Protein AF-A0A8T6STV2-F1 (afdb_monomer_lite)

Sequence (66 aa):
KYLGAVPSIRVVDGVIRPGTSITFGAVDARYDVTEVGYMRLGRVSQPELGPGEVGYLVAAIKEVAH

pLDDT: mean 90.6, std 11.14, range [49.28, 98.44]

Structure (mmCIF, N/CA/C/O backbone):
data_AF-A0A8T6STV2-F1
#
_entry.id   AF-A0A8T6STV2-F1
#
loop_
_atom_site.group_PDB
_atom_site.id
_atom_site.type_symbol
_atom_site.label_atom_id
_atom_site.label_alt_id
_atom_site.label_comp_id
_atom_site.label_asym_id
_atom_site.label_entity_id
_atom_site.label_seq_id
_atom_site.pdbx_PDB_ins_code
_atom_site.Cartn_x
_atom_site.Cartn_y
_atom_site.Cartn_z
_atom_site.occupancy
_atom_site.B_iso_or_equiv
_atom_site.auth_seq_id
_atom_site.auth_comp_id
_atom_site.auth_asym_id
_atom_site.auth_atom_id
_atom_site.pdbx_PDB_model_num
ATOM 1 N N . LYS A 1 1 ? 8.704 3.056 15.572 1.00 52.31 1 LYS A N 1
ATOM 2 C CA . LYS A 1 1 ? 8.970 2.001 14.562 1.00 52.31 1 LYS A CA 1
ATOM 3 C C . LYS A 1 1 ? 8.837 2.637 13.186 1.00 52.31 1 LYS A C 1
ATOM 5 O O . LYS A 1 1 ? 7.780 3.188 12.916 1.00 52.31 1 LYS A O 1
ATOM 10 N N . TYR A 1 2 ? 9.894 2.629 12.377 1.00 73.56 2 TYR A N 1
ATOM 11 C CA . TYR A 1 2 ? 9.831 3.101 10.992 1.00 73.56 2 TYR A CA 1
ATOM 12 C C . TYR A 1 2 ? 9.058 2.081 10.150 1.00 73.56 2 TYR A C 1
ATOM 14 O O . TYR A 1 2 ? 9.301 0.884 10.277 1.00 73.56 2 TYR A O 1
ATOM 22 N N . LEU A 1 3 ? 8.108 2.550 9.342 1.00 74.06 3 LEU A N 1
ATOM 23 C CA . LEU A 1 3 ? 7.268 1.702 8.483 1.00 74.06 3 LEU A CA 1
ATOM 24 C C . LEU A 1 3 ? 7.889 1.454 7.100 1.00 74.06 3 LEU A C 1
ATOM 26 O O . LEU A 1 3 ? 7.326 0.707 6.306 1.00 74.06 3 LEU A O 1
ATOM 30 N N . GLY A 1 4 ? 9.049 2.061 6.832 1.00 84.12 4 GLY A N 1
ATOM 31 C CA . GLY A 1 4 ? 9.582 2.169 5.481 1.00 84.12 4 GLY A CA 1
ATOM 32 C C . GLY A 1 4 ? 8.779 3.175 4.657 1.00 84.12 4 GLY A C 1
ATOM 33 O O . GLY A 1 4 ? 8.147 4.080 5.211 1.00 84.12 4 GLY A O 1
ATOM 34 N N . ALA A 1 5 ? 8.801 3.014 3.339 1.00 87.62 5 ALA A N 1
ATOM 35 C CA . ALA A 1 5 ? 7.982 3.805 2.439 1.00 87.62 5 ALA A CA 1
ATOM 36 C C . ALA A 1 5 ? 6.497 3.427 2.559 1.00 87.62 5 ALA A C 1
ATOM 38 O O . ALA A 1 5 ? 6.137 2.249 2.587 1.00 87.62 5 ALA A O 1
ATOM 39 N N . VAL A 1 6 ? 5.637 4.447 2.598 1.00 91.81 6 VAL A N 1
ATOM 40 C CA . VAL A 1 6 ? 4.174 4.310 2.638 1.00 91.81 6 VAL A CA 1
ATOM 41 C C . VAL A 1 6 ? 3.608 4.976 1.382 1.00 91.81 6 VAL A C 1
ATOM 43 O O . VAL A 1 6 ?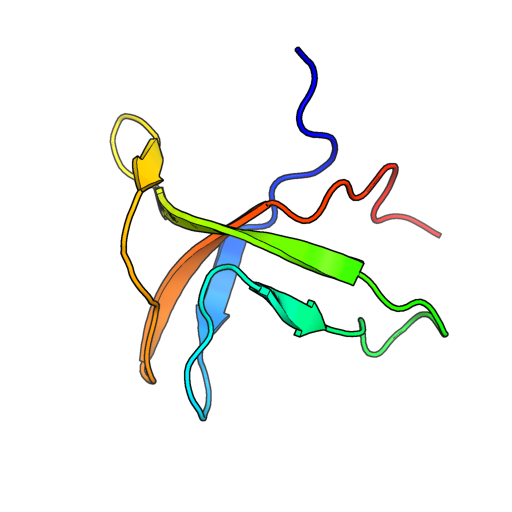 3.358 6.184 1.394 1.00 91.81 6 VAL A O 1
ATOM 46 N N . PRO A 1 7 ? 3.483 4.241 0.265 1.00 92.19 7 PRO A N 1
ATOM 47 C CA . PRO A 1 7 ? 2.999 4.812 -0.982 1.00 92.19 7 PRO A CA 1
ATOM 48 C C . PRO A 1 7 ? 1.501 5.125 -0.915 1.00 92.19 7 PRO A C 1
ATOM 50 O O . PRO A 1 7 ? 0.716 4.387 -0.316 1.00 92.19 7 PRO A O 1
ATOM 53 N N . SER A 1 8 ? 1.114 6.213 -1.584 1.00 94.56 8 SER A N 1
ATOM 54 C CA . SER A 1 8 ? -0.278 6.483 -1.943 1.00 94.56 8 SER A CA 1
ATOM 55 C C . SER A 1 8 ? -0.623 5.685 -3.198 1.00 94.56 8 SER A C 1
ATOM 57 O O . SER A 1 8 ? 0.145 5.694 -4.162 1.00 94.56 8 SER A O 1
ATOM 59 N N . ILE A 1 9 ? -1.752 4.986 -3.184 1.00 95.94 9 ILE A N 1
ATOM 60 C CA . ILE A 1 9 ? -2.189 4.109 -4.271 1.00 95.94 9 ILE A CA 1
ATOM 61 C C . ILE A 1 9 ? -3.641 4.377 -4.651 1.00 95.94 9 ILE A C 1
ATOM 63 O O . ILE A 1 9 ? -4.452 4.795 -3.828 1.00 95.94 9 ILE A O 1
ATOM 67 N N . ARG A 1 10 ? -3.977 4.073 -5.905 1.00 97.62 10 ARG A N 1
ATOM 68 C CA . ARG A 1 10 ? -5.353 3.932 -6.380 1.00 97.62 10 ARG A CA 1
ATOM 69 C C . ARG A 1 10 ? -5.548 2.503 -6.855 1.00 97.62 10 ARG A C 1
ATOM 71 O O . ARG A 1 10 ? -4.759 2.023 -7.667 1.00 97.62 10 ARG A O 1
ATOM 78 N N . VAL A 1 11 ? -6.613 1.856 -6.405 1.00 97.81 11 VAL A N 1
ATOM 79 C CA . VAL A 1 11 ? -6.990 0.540 -6.919 1.00 97.81 11 VAL A CA 1
ATOM 80 C C . VAL A 1 11 ? -7.714 0.749 -8.244 1.00 97.81 11 VAL A C 1
ATOM 82 O O . VAL A 1 11 ? -8.782 1.355 -8.301 1.00 97.81 11 VAL A O 1
ATOM 85 N N . VAL A 1 12 ? -7.092 0.321 -9.338 1.00 98.19 12 VAL A N 1
ATOM 86 C CA . VAL A 1 12 ? -7.706 0.411 -10.671 1.00 98.19 12 VAL A CA 1
ATOM 87 C C . VAL A 1 12 ? -8.655 -0.762 -10.897 1.00 98.19 12 VAL A C 1
ATOM 89 O O . VAL A 1 12 ? -9.764 -0.549 -11.377 1.00 98.19 12 VAL A O 1
ATOM 92 N N . ASP A 1 13 ? -8.229 -1.964 -10.511 1.00 97.69 13 ASP A N 1
ATOM 93 C CA . ASP A 1 13 ? -8.983 -3.211 -10.605 1.00 97.69 13 ASP A CA 1
ATOM 94 C C . ASP A 1 13 ? -8.629 -4.136 -9.426 1.00 97.69 13 ASP A C 1
ATOM 96 O O . ASP A 1 13 ? -7.536 -4.032 -8.859 1.00 97.69 13 ASP A O 1
ATOM 100 N N . GLY A 1 14 ? -9.553 -5.027 -9.061 1.00 97.31 14 GLY A N 1
ATOM 101 C CA . GLY A 1 14 ? -9.404 -5.952 -7.936 1.00 97.31 14 GLY A CA 1
ATOM 102 C C . GLY A 1 14 ? -9.530 -5.306 -6.550 1.00 97.31 14 GLY A C 1
ATOM 103 O O . GLY A 1 14 ? -10.106 -4.234 -6.387 1.00 97.31 14 GLY A O 1
ATOM 104 N N . VAL A 1 15 ? -9.021 -5.996 -5.527 1.00 97.75 15 VAL A N 1
ATOM 105 C CA . VAL A 1 15 ? -9.084 -5.581 -4.115 1.00 97.75 15 VAL A CA 1
ATOM 106 C C . VAL A 1 15 ? -7.733 -5.848 -3.456 1.00 97.75 15 VAL A C 1
ATOM 108 O O . VAL A 1 15 ? -7.120 -6.889 -3.698 1.00 97.75 15 VAL A O 1
ATOM 111 N N . ILE A 1 16 ? -7.275 -4.933 -2.602 1.00 97.88 16 ILE A N 1
ATOM 112 C CA . ILE A 1 16 ? -6.057 -5.084 -1.798 1.00 97.88 16 ILE A CA 1
ATOM 113 C C . ILE A 1 16 ? -6.391 -5.044 -0.308 1.00 97.88 16 ILE A C 1
ATOM 115 O O . ILE A 1 16 ? -7.156 -4.205 0.157 1.00 97.88 16 ILE A O 1
ATOM 119 N N . ARG A 1 17 ? -5.793 -5.958 0.454 1.00 98.00 17 ARG A N 1
ATOM 120 C CA . ARG A 1 17 ? -6.014 -6.120 1.898 1.00 98.00 17 ARG A CA 1
ATOM 121 C C . ARG A 1 17 ? -4.743 -6.586 2.607 1.00 98.00 17 ARG A C 1
ATOM 123 O O . ARG A 1 17 ? -3.848 -7.111 1.933 1.00 98.00 17 ARG A O 1
ATOM 130 N N . PRO A 1 18 ? -4.636 -6.453 3.938 1.00 97.75 18 PRO A N 1
ATOM 131 C CA . PRO A 1 18 ? -3.533 -7.049 4.685 1.00 97.75 18 PRO A CA 1
ATOM 132 C C . PRO A 1 18 ? -3.387 -8.550 4.370 1.00 97.75 18 PRO A C 1
ATOM 134 O O . PRO A 1 18 ? -4.380 -9.264 4.234 1.00 97.75 18 PRO A O 1
ATOM 137 N N . GLY A 1 19 ? -2.150 -9.018 4.207 1.00 96.69 19 GLY A N 1
ATOM 138 C CA . GLY A 1 19 ? -1.811 -10.373 3.757 1.00 96.69 19 GLY A CA 1
ATOM 139 C C . GLY A 1 19 ? -1.758 -10.557 2.236 1.00 96.69 19 GLY A C 1
ATOM 140 O O . GLY A 1 19 ? -1.411 -11.639 1.772 1.00 96.69 19 GLY A O 1
ATOM 141 N N . THR A 1 20 ? -2.079 -9.529 1.444 1.00 96.88 20 THR A N 1
ATOM 142 C CA . THR A 1 20 ? -1.901 -9.583 -0.016 1.00 96.88 20 THR A CA 1
ATOM 143 C C . THR A 1 20 ? -0.415 -9.520 -0.359 1.00 96.88 20 THR A C 1
ATOM 145 O O . THR A 1 20 ? 0.280 -8.617 0.106 1.00 96.88 20 THR A O 1
ATOM 148 N N . SER A 1 21 ? 0.055 -10.440 -1.203 1.00 95.50 21 SER A N 1
ATOM 149 C CA . SER A 1 21 ? 1.403 -10.382 -1.772 1.00 95.50 21 SER A CA 1
ATOM 150 C C . SER A 1 21 ? 1.388 -9.538 -3.046 1.00 95.50 21 SER A C 1
ATOM 152 O O . SER A 1 21 ? 0.581 -9.784 -3.944 1.00 95.50 21 SER A O 1
ATOM 154 N N . ILE A 1 22 ? 2.252 -8.528 -3.115 1.00 94.12 22 ILE A N 1
ATOM 155 C CA . ILE A 1 22 ? 2.330 -7.561 -4.213 1.00 94.12 22 ILE A CA 1
ATOM 156 C C . ILE A 1 22 ? 3.724 -7.532 -4.834 1.00 94.12 22 ILE A C 1
ATOM 158 O O . ILE A 1 22 ? 4.727 -7.839 -4.190 1.00 94.12 22 ILE A O 1
ATOM 162 N N . THR A 1 23 ? 3.778 -7.098 -6.087 1.00 93.12 23 THR A N 1
ATOM 163 C CA . THR A 1 23 ? 5.006 -6.795 -6.827 1.00 93.12 23 THR A CA 1
ATOM 164 C C . THR A 1 23 ? 4.898 -5.398 -7.415 1.00 93.12 23 THR A C 1
ATOM 166 O O . THR A 1 23 ? 3.804 -4.958 -7.775 1.00 93.12 23 THR A O 1
ATOM 169 N N . PHE A 1 24 ? 6.023 -4.711 -7.574 1.00 89.94 24 PHE A N 1
ATOM 170 C CA . PHE A 1 24 ? 6.064 -3.478 -8.356 1.00 89.94 24 PHE A CA 1
ATOM 171 C C . PHE A 1 24 ? 6.421 -3.802 -9.804 1.00 89.94 24 PHE A C 1
ATOM 173 O O . PHE A 1 24 ? 7.255 -4.660 -10.058 1.00 89.94 24 PHE A O 1
ATOM 180 N N . GLY A 1 25 ? 5.827 -3.096 -10.767 1.00 89.06 25 GLY A N 1
ATOM 181 C CA . GLY A 1 25 ? 6.076 -3.369 -12.189 1.00 89.06 25 GLY A CA 1
ATOM 182 C C . GLY A 1 25 ? 7.519 -3.113 -12.648 1.00 89.06 25 GLY A C 1
ATOM 183 O O . GLY A 1 25 ? 7.906 -3.602 -13.702 1.00 89.06 25 GLY A O 1
ATOM 184 N N . ALA A 1 26 ? 8.304 -2.354 -11.877 1.00 87.56 26 ALA A N 1
ATOM 185 C CA . ALA A 1 26 ? 9.673 -1.971 -12.225 1.00 87.56 26 ALA A CA 1
ATOM 186 C C . ALA A 1 26 ? 10.763 -2.850 -11.583 1.00 87.56 26 ALA A C 1
ATOM 188 O O . ALA A 1 26 ? 11.913 -2.779 -12.008 1.00 87.56 26 ALA A O 1
ATOM 189 N N . VAL A 1 27 ? 10.438 -3.655 -10.564 1.00 85.00 27 VAL A N 1
ATOM 190 C CA . VAL A 1 27 ? 11.422 -4.462 -9.823 1.00 85.00 27 VAL A CA 1
ATOM 191 C C . VAL A 1 27 ? 10.915 -5.884 -9.611 1.00 85.00 27 VAL A C 1
ATOM 193 O O . VAL A 1 27 ? 9.748 -6.092 -9.286 1.00 85.00 27 VAL A O 1
ATOM 196 N N . ASP A 1 28 ? 11.805 -6.868 -9.736 1.00 87.06 28 ASP A N 1
ATOM 197 C CA . ASP A 1 28 ? 11.494 -8.270 -9.438 1.00 87.06 28 ASP A CA 1
ATOM 198 C C . ASP A 1 28 ? 11.594 -8.536 -7.928 1.00 87.06 28 ASP A C 1
ATOM 200 O O . ASP A 1 28 ? 12.527 -9.160 -7.423 1.00 87.06 28 ASP A O 1
ATOM 204 N N . ALA A 1 29 ? 10.652 -7.962 -7.181 1.00 87.12 29 ALA A N 1
ATOM 205 C CA . ALA A 1 29 ? 10.564 -8.099 -5.736 1.00 87.12 29 ALA A CA 1
ATOM 206 C C . ALA A 1 29 ? 9.111 -8.304 -5.299 1.00 87.12 29 ALA A C 1
ATOM 208 O O . ALA A 1 29 ? 8.192 -7.658 -5.809 1.00 87.12 29 ALA A O 1
ATOM 209 N N . ARG A 1 30 ? 8.921 -9.199 -4.323 1.00 92.25 30 ARG A N 1
ATOM 210 C CA . ARG A 1 30 ? 7.635 -9.456 -3.667 1.00 92.25 30 ARG A CA 1
ATOM 211 C C . ARG A 1 30 ? 7.610 -8.856 -2.271 1.00 92.25 30 ARG A C 1
ATOM 213 O O . ARG A 1 30 ? 8.591 -8.952 -1.536 1.00 92.25 30 ARG A O 1
ATOM 220 N N . TYR A 1 31 ? 6.464 -8.295 -1.912 1.00 92.75 31 TYR A N 1
ATOM 221 C CA . TYR A 1 31 ? 6.209 -7.704 -0.605 1.00 92.75 31 TYR A CA 1
ATOM 222 C C . TYR A 1 31 ? 4.851 -8.153 -0.091 1.00 92.75 31 TYR A C 1
ATOM 224 O O . TYR A 1 31 ? 3.907 -8.271 -0.868 1.00 92.75 31 TYR A O 1
ATOM 232 N N . ASP A 1 32 ? 4.736 -8.326 1.220 1.00 94.88 32 ASP A N 1
ATOM 233 C CA . ASP A 1 32 ? 3.465 -8.645 1.857 1.00 94.88 32 ASP A CA 1
ATOM 234 C C . ASP A 1 32 ? 2.888 -7.398 2.521 1.00 94.88 32 ASP A C 1
ATOM 236 O O . ASP A 1 32 ? 3.535 -6.725 3.332 1.00 94.88 32 ASP A O 1
ATOM 240 N N . VAL A 1 33 ? 1.651 -7.079 2.155 1.00 96.25 33 VAL A N 1
ATOM 241 C CA . VAL A 1 33 ? 0.923 -5.930 2.686 1.00 96.25 33 VAL A CA 1
ATOM 242 C C . VAL A 1 33 ? 0.564 -6.194 4.143 1.00 96.25 33 VAL A C 1
ATOM 244 O O . VAL A 1 33 ? -0.074 -7.192 4.465 1.00 96.25 33 VAL A O 1
ATOM 247 N N . THR A 1 34 ? 0.932 -5.282 5.036 1.00 95.81 34 THR A N 1
ATOM 248 C CA . THR A 1 34 ? 0.629 -5.372 6.471 1.00 95.81 34 THR A CA 1
ATOM 249 C C . THR A 1 34 ? -0.520 -4.464 6.892 1.00 95.81 34 THR A C 1
ATOM 251 O O . THR A 1 34 ? -1.195 -4.754 7.875 1.00 95.81 34 THR A O 1
ATOM 254 N N . GLU A 1 35 ? -0.770 -3.387 6.148 1.00 96.69 35 GLU A N 1
ATOM 255 C CA . GLU A 1 35 ? -1.833 -2.420 6.424 1.00 96.69 35 GLU A CA 1
ATOM 256 C C . GLU A 1 35 ? -2.263 -1.735 5.123 1.00 96.69 35 GLU A C 1
ATOM 258 O O . GLU A 1 35 ? -1.421 -1.427 4.277 1.00 96.69 35 GLU A O 1
ATOM 263 N N . VAL A 1 36 ? -3.559 -1.459 4.992 1.00 98.00 36 VAL A N 1
ATOM 264 C CA . VAL A 1 36 ? -4.118 -0.556 3.979 1.00 98.00 36 VAL A CA 1
ATOM 265 C C . VAL A 1 36 ? -5.073 0.420 4.651 1.00 98.00 36 VAL A C 1
ATOM 267 O O . VAL A 1 36 ? -5.561 0.164 5.753 1.00 98.00 36 VAL A O 1
ATOM 270 N N . GLY A 1 37 ? -5.355 1.543 4.003 1.00 98.00 37 GLY A N 1
ATOM 271 C CA . GLY A 1 37 ? -6.354 2.471 4.514 1.00 98.00 37 GLY A CA 1
ATOM 272 C C . GLY A 1 37 ? -6.383 3.803 3.792 1.00 98.00 37 GLY A C 1
ATOM 273 O O . GLY A 1 37 ? -5.781 3.980 2.737 1.00 98.00 37 GLY A O 1
ATOM 274 N N . TYR A 1 38 ? -7.065 4.770 4.395 1.00 97.75 38 TYR A N 1
ATOM 275 C CA . TYR A 1 38 ? -7.221 6.109 3.843 1.00 97.75 38 TYR A CA 1
ATOM 276 C C . TYR A 1 38 ? -6.269 7.103 4.492 1.00 97.75 38 TYR A C 1
ATOM 278 O O . TYR A 1 38 ? -6.151 7.164 5.720 1.00 97.75 38 TYR A O 1
ATOM 286 N N . MET A 1 39 ? -5.627 7.928 3.662 1.00 91.88 39 MET A N 1
ATOM 287 C CA . MET A 1 39 ? -4.874 9.080 4.141 1.00 91.88 39 MET A CA 1
ATOM 288 C C . MET A 1 39 ? -5.836 10.260 4.317 1.00 91.88 39 MET A C 1
ATOM 290 O O . MET A 1 39 ? -6.351 10.817 3.349 1.00 91.88 39 MET A O 1
ATOM 294 N N . ARG A 1 40 ? -6.119 10.616 5.569 1.00 87.06 40 ARG A N 1
ATOM 295 C CA . ARG A 1 40 ? -6.890 11.805 5.964 1.00 87.06 40 ARG A CA 1
ATOM 296 C C . ARG A 1 40 ? -5.944 12.763 6.698 1.00 87.06 40 ARG A C 1
ATOM 298 O O . ARG A 1 40 ? -4.751 12.773 6.420 1.00 87.06 40 ARG A O 1
ATOM 305 N N . LEU A 1 41 ? -6.437 13.514 7.688 1.00 88.94 41 LEU A N 1
ATOM 306 C CA . LEU A 1 41 ? -5.572 14.222 8.652 1.00 88.94 41 LEU A CA 1
ATOM 307 C C . LEU A 1 41 ? -4.596 13.274 9.389 1.00 88.94 41 LEU A C 1
ATOM 309 O O . LEU A 1 41 ? -3.643 13.727 10.013 1.00 88.94 41 LEU A O 1
ATOM 313 N N . GLY A 1 42 ? -4.825 11.962 9.295 1.00 89.25 42 GLY A N 1
ATOM 314 C CA . GLY A 1 42 ? -3.895 10.896 9.638 1.00 89.25 42 GLY A CA 1
ATOM 315 C C . GLY A 1 42 ? -4.249 9.610 8.885 1.00 89.25 42 GLY A C 1
ATOM 316 O O . GLY A 1 42 ? -5.158 9.592 8.050 1.00 89.25 42 GLY A O 1
ATOM 317 N N . ARG A 1 43 ? -3.541 8.524 9.197 1.00 92.88 43 ARG A N 1
ATOM 318 C CA . ARG A 1 43 ? -3.801 7.191 8.642 1.00 92.88 43 ARG A CA 1
ATOM 319 C C . ARG A 1 43 ? -5.009 6.551 9.318 1.00 92.88 43 ARG A C 1
ATOM 321 O O . ARG A 1 43 ? -5.006 6.369 10.534 1.00 92.88 43 ARG A O 1
ATOM 328 N N . VAL A 1 44 ? -6.022 6.207 8.529 1.00 96.62 44 VAL A N 1
ATOM 329 C CA . VAL A 1 44 ? -7.207 5.478 8.991 1.00 96.62 44 VAL A CA 1
ATOM 330 C C . VAL A 1 44 ? -7.199 4.103 8.338 1.00 96.62 44 VAL A C 1
ATOM 332 O O . VAL A 1 44 ? -7.545 3.979 7.163 1.00 96.62 44 VAL A O 1
ATOM 335 N N . SER A 1 45 ? -6.784 3.091 9.104 1.00 97.00 45 SER A N 1
ATOM 336 C CA . SER A 1 45 ? -6.712 1.702 8.639 1.00 97.00 45 SER A CA 1
ATOM 337 C C . SER A 1 45 ? -8.088 1.181 8.218 1.00 97.00 45 SER A C 1
ATOM 339 O O . SER A 1 45 ? -9.106 1.553 8.810 1.00 97.00 45 SER A O 1
ATOM 341 N N . GLN A 1 46 ? -8.108 0.347 7.182 1.00 98.19 46 GLN A N 1
ATOM 342 C CA . GLN A 1 46 ? -9.294 -0.308 6.638 1.00 98.19 46 GLN A CA 1
ATOM 343 C C . GLN A 1 46 ? -9.029 -1.803 6.441 1.00 98.19 46 GLN A C 1
ATOM 345 O O . GLN A 1 46 ? -7.876 -2.203 6.260 1.00 98.19 46 GLN A O 1
ATOM 350 N N . PRO A 1 47 ? -10.078 -2.643 6.454 1.00 97.94 47 PRO A N 1
ATOM 351 C CA . PRO A 1 47 ? -9.923 -4.064 6.163 1.00 97.94 47 PRO A CA 1
ATOM 352 C C . PRO A 1 47 ? -9.446 -4.316 4.724 1.00 97.94 47 PRO A C 1
ATOM 354 O O . PRO A 1 47 ? -8.687 -5.256 4.499 1.00 97.94 47 PRO A O 1
ATOM 357 N N . GLU A 1 48 ? -9.851 -3.475 3.768 1.00 98.19 48 GLU A N 1
ATOM 358 C CA . GLU A 1 48 ? -9.468 -3.566 2.358 1.00 98.19 48 GLU A CA 1
ATOM 359 C C . GLU A 1 48 ? -9.662 -2.231 1.618 1.00 98.19 48 GLU A C 1
ATOM 361 O O . GLU A 1 48 ? -10.306 -1.320 2.141 1.00 98.19 48 GLU A O 1
ATOM 366 N N . LEU A 1 49 ? -9.083 -2.128 0.418 1.00 98.44 49 L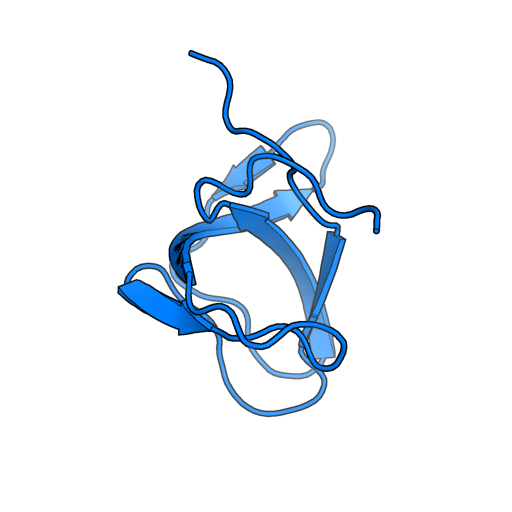EU A N 1
ATOM 367 C CA . LEU A 1 49 ? -9.367 -1.100 -0.587 1.00 98.44 49 LEU A CA 1
ATOM 368 C C . LEU A 1 49 ? -9.780 -1.786 -1.899 1.00 98.44 49 LEU A C 1
ATOM 370 O O . LEU A 1 49 ? -9.066 -2.667 -2.385 1.00 98.44 49 LEU A O 1
ATOM 374 N N . GLY A 1 50 ? -10.910 -1.383 -2.470 1.00 98.31 50 GLY A N 1
ATOM 375 C CA . GLY A 1 50 ? -11.498 -1.914 -3.700 1.00 98.31 50 GLY A CA 1
ATOM 376 C C . GLY A 1 50 ? -11.433 -0.952 -4.895 1.00 98.31 50 GLY A C 1
ATOM 377 O O . GLY A 1 50 ? -10.883 0.147 -4.788 1.00 98.31 50 GLY A O 1
ATOM 378 N N . PRO A 1 51 ? -11.986 -1.341 -6.061 1.00 98.44 51 PRO A N 1
ATOM 379 C CA . PRO A 1 51 ? -11.827 -0.599 -7.308 1.00 98.44 51 PRO A CA 1
ATOM 380 C C . PRO A 1 51 ? -12.316 0.846 -7.213 1.00 98.44 51 PRO A C 1
ATOM 382 O O . PRO A 1 51 ? -13.432 1.130 -6.783 1.00 98.44 51 PRO A O 1
ATOM 385 N N . GLY A 1 52 ? -11.479 1.771 -7.671 1.00 98.00 52 GLY A N 1
ATOM 386 C CA . GLY A 1 52 ? -11.740 3.205 -7.652 1.00 98.00 52 GLY A CA 1
ATOM 387 C C . GLY A 1 52 ? -11.273 3.917 -6.383 1.00 98.00 52 GLY A C 1
ATOM 388 O O . GLY A 1 52 ? -11.070 5.133 -6.438 1.00 98.00 52 GLY A O 1
ATOM 389 N N . GLU A 1 53 ? -11.043 3.194 -5.286 1.00 98.12 53 GLU A N 1
ATOM 390 C CA . GLU A 1 53 ? -10.620 3.776 -4.014 1.00 98.12 53 GLU A CA 1
ATOM 391 C C . GLU A 1 53 ? -9.151 4.224 -4.057 1.00 98.12 53 GLU A C 1
ATOM 393 O O . GLU A 1 53 ? -8.292 3.612 -4.703 1.00 98.12 53 GLU A O 1
ATOM 398 N N . VAL A 1 54 ? -8.867 5.337 -3.374 1.00 97.69 54 VAL A N 1
ATOM 399 C CA . VAL A 1 54 ? -7.528 5.928 -3.247 1.00 97.69 54 VAL A CA 1
ATOM 400 C C . VAL A 1 54 ? -7.138 5.915 -1.781 1.00 97.69 54 VAL A C 1
ATOM 402 O O . VAL A 1 54 ? -7.870 6.433 -0.941 1.00 97.69 54 VAL A O 1
ATOM 405 N N . GLY A 1 55 ? -5.977 5.356 -1.472 1.00 97.50 55 GLY A N 1
ATOM 406 C CA . GLY A 1 55 ? -5.531 5.159 -0.103 1.00 97.50 55 GLY A CA 1
ATOM 407 C C . GLY A 1 55 ? -4.022 5.016 -0.001 1.00 97.50 55 GLY A C 1
ATOM 408 O O . GLY A 1 55 ? -3.274 5.491 -0.850 1.00 97.50 55 GLY A O 1
ATOM 409 N N . TYR A 1 56 ? -3.573 4.364 1.059 1.00 96.62 56 TYR A N 1
ATOM 410 C CA . TYR A 1 56 ? -2.180 4.006 1.274 1.00 96.62 56 TYR A CA 1
ATOM 411 C C . TYR A 1 56 ? -2.057 2.509 1.553 1.00 96.62 56 TYR A C 1
ATOM 413 O O . TYR A 1 56 ? -3.024 1.864 1.965 1.00 96.62 56 TYR A O 1
ATOM 421 N N . LEU A 1 57 ? -0.847 1.977 1.383 1.00 95.50 57 LEU A N 1
ATOM 422 C CA . LEU A 1 57 ? -0.483 0.649 1.874 1.00 95.50 57 LEU A CA 1
ATOM 423 C C . LEU A 1 57 ? 0.853 0.684 2.613 1.00 95.50 57 LEU A C 1
ATOM 425 O O . LEU A 1 57 ? 1.690 1.556 2.382 1.00 95.50 57 LEU A O 1
ATOM 429 N N . VAL A 1 58 ? 1.062 -0.295 3.485 1.00 94.81 58 VAL A N 1
ATOM 430 C CA . VAL A 1 58 ? 2.328 -0.549 4.173 1.00 94.81 58 VAL A CA 1
ATOM 431 C C . VAL A 1 58 ? 2.770 -1.967 3.839 1.00 94.81 58 VAL A C 1
ATOM 433 O O . VAL A 1 58 ? 1.984 -2.898 3.987 1.00 94.81 58 VAL A O 1
ATOM 436 N N . ALA A 1 59 ? 4.019 -2.142 3.402 1.00 93.06 59 ALA A N 1
ATOM 437 C CA . ALA A 1 59 ? 4.548 -3.461 3.032 1.00 93.06 59 ALA A CA 1
ATOM 438 C C . ALA A 1 59 ? 6.055 -3.629 3.332 1.00 93.06 59 ALA A C 1
ATOM 440 O O . ALA A 1 59 ? 6.790 -4.226 2.552 1.00 93.06 59 ALA A O 1
ATOM 441 N N . ALA A 1 60 ? 6.538 -3.055 4.447 1.00 86.25 60 ALA A N 1
ATOM 442 C CA . ALA A 1 60 ? 7.950 -3.098 4.873 1.00 86.25 60 ALA A CA 1
ATOM 443 C C . ALA A 1 60 ? 8.959 -2.722 3.761 1.00 86.25 60 ALA A C 1
ATOM 445 O O . ALA A 1 60 ? 10.070 -3.252 3.686 1.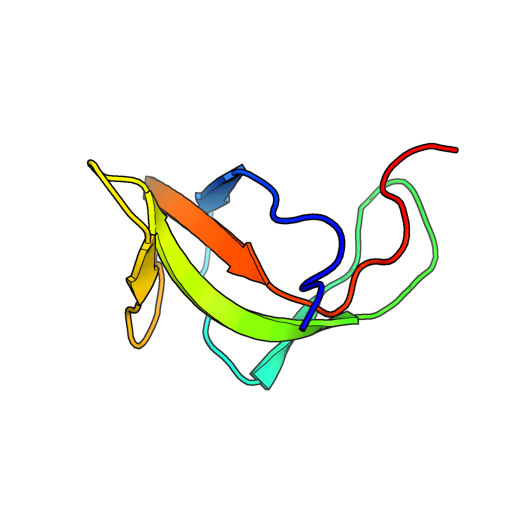00 86.25 60 ALA A O 1
ATOM 446 N N . ILE A 1 61 ? 8.561 -1.790 2.894 1.00 84.06 61 ILE A N 1
ATOM 447 C CA .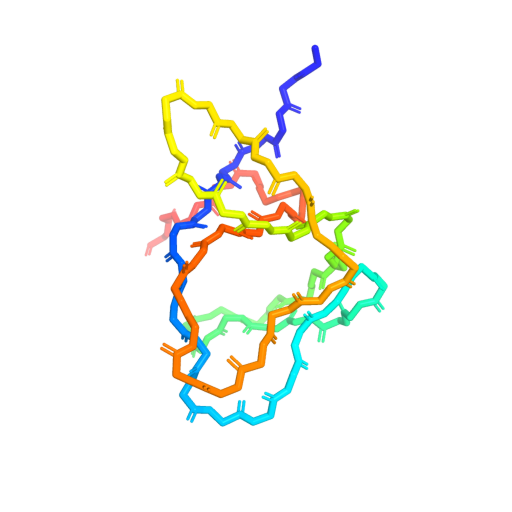 ILE A 1 61 ? 9.333 -1.358 1.731 1.00 84.06 61 ILE A CA 1
ATOM 448 C C . ILE A 1 61 ? 10.475 -0.469 2.227 1.00 84.06 61 ILE A C 1
ATOM 450 O O . ILE A 1 61 ? 10.225 0.593 2.796 1.00 84.06 61 ILE A O 1
ATOM 454 N N . LYS A 1 62 ? 11.728 -0.895 2.042 1.00 77.62 62 LYS A N 1
ATOM 455 C CA . LYS A 1 62 ? 12.895 -0.137 2.525 1.00 77.62 62 LYS A CA 1
ATOM 456 C C . LYS A 1 62 ? 13.137 1.137 1.711 1.00 77.62 62 LYS A C 1
ATOM 458 O O . LYS A 1 62 ? 13.288 2.194 2.308 1.00 77.62 62 LYS A O 1
ATOM 463 N N . GLU A 1 63 ? 13.098 1.038 0.385 1.00 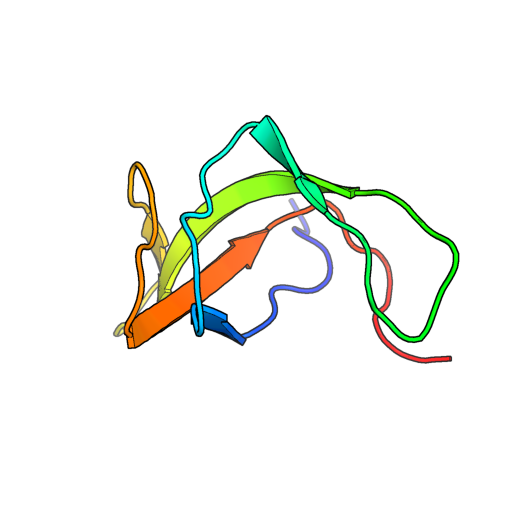68.25 63 GLU A N 1
ATOM 464 C CA . GLU A 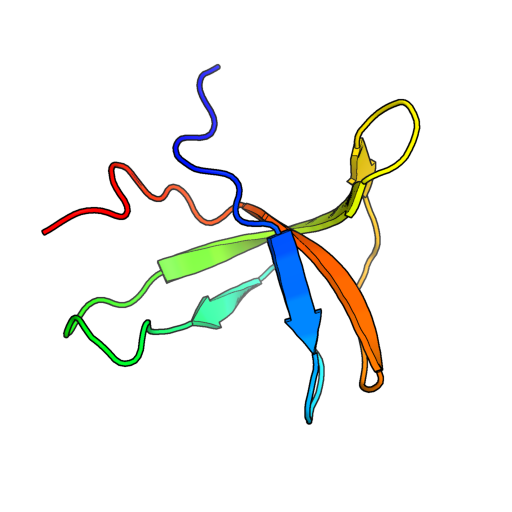1 63 ? 13.238 2.149 -0.563 1.00 68.25 63 GLU A CA 1
ATOM 465 C C . GLU A 1 63 ? 12.415 1.863 -1.825 1.00 68.25 63 GLU A C 1
ATOM 467 O O . GLU A 1 63 ? 12.225 0.705 -2.195 1.00 68.25 63 GLU A O 1
ATOM 472 N N . VAL A 1 64 ? 11.904 2.924 -2.457 1.00 63.09 64 VAL A N 1
ATOM 473 C CA . VAL A 1 64 ? 11.086 2.860 -3.688 1.00 63.09 64 VAL A CA 1
ATOM 474 C C . VAL A 1 64 ? 11.892 3.305 -4.918 1.00 63.09 64 VAL A C 1
ATOM 476 O O . VAL A 1 64 ? 11.431 3.142 -6.041 1.00 63.09 64 VAL A O 1
ATOM 479 N N . ALA A 1 65 ? 13.090 3.863 -4.720 1.00 56.03 65 ALA A N 1
ATOM 480 C CA . ALA A 1 65 ? 13.934 4.390 -5.784 1.00 56.03 65 ALA A CA 1
ATOM 481 C C . ALA A 1 65 ? 15.095 3.433 -6.083 1.00 56.03 65 ALA A C 1
ATOM 483 O O . ALA A 1 65 ? 15.987 3.260 -5.255 1.00 56.03 65 ALA A O 1
ATOM 484 N N . HIS A 1 66 ? 15.078 2.865 -7.285 1.00 49.28 66 HIS A N 1
ATOM 485 C CA . HIS A 1 66 ? 16.277 2.599 -8.069 1.00 49.28 66 HIS A CA 1
ATOM 486 C C . HIS A 1 66 ? 16.127 3.317 -9.406 1.00 49.28 66 HIS A C 1
ATOM 488 O O . HIS A 1 66 ? 14.990 3.319 -9.934 1.00 49.28 66 HIS A O 1
#

Foldseek 3Di:
DDLADKDKDAAQADKDAAQDWDDDPVDPDIFGWHFKAAADVHGDTDRMDHHGDITITGTSHNDPDD

Radius of gyration: 11.47 Å; chains: 1; bounding box: 28×25×27 Å

Secondary structure (DSSP, 8-state):
-------EEE-SSS-B-TT-EEE-TTSS-EEE--EEEEESSSEEEES-B-TT-EEEEE---S----